Protein AF-X1MYG0-F1 (afdb_monomer_lite)

Secondary structure (DSSP, 8-state):
--HHHHHHHT---GGGHHHHHHHHHHHHHHHHHHHHHHHHHHHHHHHHHHHHHHHHHHHHHH-GGGGT--SS--HHHHHHHHHT-HHHHHHHHHHHHHHHHHHHHHHHHHHHHHHHHHHH--

Foldseek 3Di:
DDVVVVVVLLDDDPVCNVVNVVVLVVVLVVLVVVLVVLVVQLVVLVVVLVVLLVVQLVVCLVPVVVQVHDVHHDPVRSNVSSVPDPSNVVSVVSSVVSVVSSVVSVVVNVSSVVVVVVVVVD

pLDDT: mean 90.95, std 11.92, range [43.34, 98.62]

Sequence (122 aa):
MNIDEEFDIFYVDLNKLEEQIAEHSFLFVQYSKELKKTQRETQQKKADLDLVKAELSLKIIKNPKKYNLQDKPTAPMVSSMVLKRSKYKAALKAYFDAQELTDSFQVYVNAFEHRKRMLEEA

Organism: NCBI:txid412755

Radius of gyration: 22.91 Å; chains: 1; bounding box: 48×26×63 Å

Structure (mmCIF, N/CA/C/O backbone):
data_AF-X1MYG0-F1
#
_entry.id   AF-X1MYG0-F1
#
loop_
_atom_site.group_PDB
_atom_site.id
_atom_site.type_symbol
_atom_site.label_atom_id
_atom_site.label_alt_id
_atom_site.label_comp_id
_atom_site.label_asym_id
_atom_site.label_entity_id
_atom_site.label_seq_id
_atom_site.pdbx_PDB_ins_code
_atom_site.Cartn_x
_atom_site.Cartn_y
_atom_site.Cartn_z
_atom_site.occupancy
_atom_site.B_iso_or_equiv
_atom_site.auth_seq_id
_atom_site.auth_comp_id
_atom_site.auth_asym_id
_atom_site.auth_atom_id
_atom_site.pdbx_PDB_model_num
ATOM 1 N N . MET A 1 1 ? 5.802 -13.197 -11.990 1.00 49.72 1 MET A N 1
ATOM 2 C CA . MET A 1 1 ? 6.999 -12.716 -12.689 1.00 49.72 1 MET A CA 1
ATOM 3 C C . MET A 1 1 ? 8.175 -13.309 -11.943 1.00 49.72 1 MET A C 1
ATOM 5 O O . MET A 1 1 ? 8.237 -13.142 -10.727 1.00 49.72 1 MET A O 1
ATOM 9 N N . ASN A 1 2 ? 8.949 -14.162 -12.605 1.00 43.34 2 ASN A N 1
ATOM 10 C CA . ASN A 1 2 ? 10.108 -14.829 -12.001 1.00 43.34 2 ASN A CA 1
ATOM 11 C C . ASN A 1 2 ? 11.292 -13.849 -11.983 1.00 43.34 2 ASN A C 1
ATOM 13 O O . ASN A 1 2 ? 11.385 -13.009 -12.872 1.00 43.34 2 ASN A O 1
ATOM 17 N N . ILE A 1 3 ? 12.202 -13.967 -11.014 1.00 51.44 3 ILE A N 1
ATOM 18 C CA . ILE A 1 3 ? 13.383 -13.081 -10.884 1.00 51.44 3 ILE A CA 1
ATOM 19 C C . ILE A 1 3 ? 14.236 -13.093 -12.173 1.00 51.44 3 ILE A C 1
ATOM 21 O O . ILE A 1 3 ? 14.806 -12.076 -12.558 1.00 51.44 3 ILE A O 1
ATOM 25 N N . ASP A 1 4 ? 14.245 -14.220 -12.891 1.00 46.31 4 ASP A N 1
ATOM 26 C CA . ASP A 1 4 ? 14.939 -14.370 -14.175 1.00 46.31 4 ASP A CA 1
ATOM 27 C C . ASP A 1 4 ? 14.310 -13.541 -15.318 1.00 46.31 4 ASP A C 1
ATOM 29 O O . ASP A 1 4 ? 15.027 -13.094 -16.206 1.00 46.31 4 ASP A O 1
ATOM 33 N N . GLU A 1 5 ? 12.995 -13.273 -15.288 1.00 52.38 5 GLU A N 1
ATOM 34 C CA . GLU A 1 5 ? 12.322 -12.374 -16.252 1.00 52.38 5 GLU A CA 1
ATOM 35 C C . GLU A 1 5 ? 12.583 -10.893 -15.922 1.00 52.38 5 GLU A C 1
ATOM 37 O O . GLU A 1 5 ? 12.564 -10.027 -16.793 1.00 52.38 5 GLU A O 1
ATOM 42 N N . GLU A 1 6 ? 12.828 -10.589 -14.647 1.00 55.06 6 GLU A N 1
ATOM 43 C CA . GLU A 1 6 ? 13.103 -9.242 -14.136 1.00 55.06 6 GLU A CA 1
ATOM 44 C C . GLU A 1 6 ? 14.484 -8.725 -14.566 1.00 55.06 6 GLU A C 1
ATOM 46 O O . GLU A 1 6 ? 14.662 -7.529 -14.805 1.00 55.06 6 GLU A O 1
ATOM 51 N N . PHE A 1 7 ? 15.456 -9.633 -14.699 1.00 56.50 7 PHE A N 1
ATOM 52 C CA . PHE A 1 7 ? 16.804 -9.319 -15.176 1.00 56.50 7 PHE A CA 1
ATOM 53 C C . PHE A 1 7 ? 16.838 -9.007 -16.681 1.00 56.50 7 PHE A C 1
ATOM 55 O O . PHE A 1 7 ? 17.696 -8.250 -17.135 1.00 56.50 7 PHE A O 1
ATOM 62 N N . ASP A 1 8 ? 15.889 -9.552 -17.443 1.00 67.12 8 ASP A N 1
ATOM 63 C CA . ASP A 1 8 ? 15.830 -9.433 -18.902 1.00 67.12 8 ASP A CA 1
ATOM 64 C C . ASP A 1 8 ? 15.389 -8.027 -19.349 1.00 67.12 8 ASP A C 1
ATOM 66 O O . ASP A 1 8 ? 16.016 -7.399 -20.199 1.00 67.12 8 ASP A O 1
ATOM 70 N N . ILE A 1 9 ? 14.376 -7.444 -18.696 1.00 79.00 9 ILE A N 1
ATOM 71 C CA . ILE A 1 9 ? 13.802 -6.150 -19.123 1.00 79.00 9 ILE A CA 1
ATOM 72 C C . ILE A 1 9 ? 14.758 -4.952 -18.972 1.00 79.00 9 ILE A C 1
ATOM 74 O O . ILE A 1 9 ? 14.598 -3.931 -19.651 1.00 79.00 9 ILE A O 1
ATOM 78 N N . PHE A 1 10 ? 15.747 -5.047 -18.079 1.00 84.06 10 PHE A N 1
ATOM 79 C CA . PHE A 1 10 ? 16.752 -4.001 -17.854 1.00 84.06 10 PHE A CA 1
ATOM 80 C C . PHE A 1 10 ? 18.117 -4.329 -18.462 1.00 84.06 10 PHE A C 1
ATOM 82 O O . PHE A 1 10 ? 19.016 -3.488 -18.407 1.00 84.06 10 PHE A O 1
ATOM 89 N N . TYR A 1 11 ? 18.271 -5.502 -19.076 1.00 86.44 11 TYR A N 1
ATOM 90 C CA . TYR A 1 11 ? 19.472 -5.845 -19.819 1.00 86.44 11 TYR A CA 1
ATOM 91 C C . TYR A 1 11 ? 19.633 -4.933 -21.049 1.00 86.44 11 TYR A C 1
ATOM 93 O O . TYR A 1 11 ? 18.665 -4.578 -21.729 1.00 86.44 11 TYR A O 1
ATOM 101 N N . VAL A 1 12 ? 20.876 -4.534 -21.330 1.00 84.69 12 VAL A N 1
ATOM 102 C CA . VAL A 1 12 ? 21.226 -3.700 -22.485 1.00 84.69 12 VAL A CA 1
ATOM 103 C C . VAL A 1 12 ? 22.138 -4.496 -23.411 1.00 84.69 12 VAL A C 1
ATOM 105 O O . VAL A 1 12 ? 23.265 -4.823 -23.041 1.00 84.69 12 VAL A O 1
ATOM 108 N N . ASP A 1 13 ? 21.652 -4.779 -24.619 1.00 86.88 13 ASP A N 1
ATOM 109 C CA . ASP A 1 13 ? 22.434 -5.384 -25.699 1.00 86.88 13 ASP A CA 1
ATOM 110 C C . ASP A 1 13 ? 22.851 -4.284 -26.675 1.00 86.88 13 ASP A C 1
ATOM 112 O O . ASP A 1 13 ? 22.026 -3.712 -27.391 1.00 86.88 13 ASP A O 1
ATOM 116 N N . LEU A 1 14 ? 24.153 -4.000 -26.722 1.00 85.56 14 LEU A N 1
ATOM 117 C CA . LEU A 1 14 ? 24.710 -2.958 -27.585 1.00 85.56 14 LEU A CA 1
ATOM 118 C C . LEU A 1 14 ? 24.465 -3.228 -29.076 1.00 85.56 14 LEU A C 1
ATOM 120 O O . LEU A 1 14 ? 24.398 -2.282 -29.856 1.00 85.56 14 LEU A O 1
ATOM 124 N N . ASN A 1 15 ? 24.284 -4.489 -29.481 1.00 90.12 15 ASN A N 1
ATOM 125 C CA . ASN A 1 15 ? 24.002 -4.838 -30.876 1.00 90.12 15 ASN A CA 1
ATOM 126 C C . ASN A 1 15 ? 22.526 -4.644 -31.255 1.00 90.12 15 ASN A C 1
ATOM 128 O O . ASN A 1 15 ? 22.185 -4.744 -32.432 1.00 90.12 15 ASN A O 1
ATOM 132 N N . LYS A 1 16 ? 21.651 -4.386 -30.276 1.00 87.81 16 LYS A N 1
ATOM 133 C CA . LYS A 1 16 ? 20.202 -4.200 -30.454 1.00 87.81 16 LYS A CA 1
ATOM 134 C C . LYS A 1 16 ? 19.702 -2.895 -29.839 1.00 87.81 16 LYS A C 1
ATOM 136 O O . LYS A 1 16 ? 18.533 -2.775 -29.478 1.00 87.81 16 LYS A O 1
ATOM 141 N N . LEU A 1 17 ? 20.588 -1.911 -29.700 1.00 87.12 17 LEU A N 1
ATOM 142 C CA . LEU A 1 17 ? 20.299 -0.695 -28.949 1.00 87.12 17 LEU A CA 1
ATOM 143 C C . LEU A 1 17 ? 19.083 0.068 -29.502 1.00 87.12 17 LEU A C 1
ATOM 145 O O . LEU A 1 17 ? 18.241 0.510 -28.729 1.00 87.12 17 LEU A O 1
ATOM 149 N N . GLU A 1 18 ? 18.950 0.173 -30.826 1.00 87.00 18 GLU A N 1
ATOM 150 C CA . GLU A 1 18 ? 17.825 0.863 -31.476 1.00 87.00 18 GLU A CA 1
ATOM 151 C C . GLU A 1 18 ? 16.469 0.205 -31.170 1.00 87.00 18 GLU A C 1
ATOM 153 O O . GLU A 1 18 ? 15.506 0.893 -30.827 1.00 87.00 18 GLU A O 1
ATOM 158 N N . GLU A 1 19 ? 16.406 -1.128 -31.240 1.00 88.56 19 GLU A N 1
ATOM 159 C CA . GLU A 1 19 ? 15.214 -1.915 -30.901 1.00 88.56 19 GLU A CA 1
ATOM 160 C C . GLU A 1 19 ? 14.859 -1.731 -29.422 1.00 88.56 19 GLU A C 1
ATOM 162 O O . GLU A 1 19 ? 13.732 -1.370 -29.083 1.00 88.56 19 GLU A O 1
ATOM 167 N N . GLN A 1 20 ? 15.851 -1.858 -28.541 1.00 86.94 20 GLN A N 1
ATOM 168 C CA . GLN A 1 20 ? 15.660 -1.709 -27.103 1.00 86.94 20 GLN A CA 1
ATOM 169 C C . GLN A 1 20 ? 15.246 -0.286 -26.687 1.00 86.94 20 GLN A C 1
ATOM 171 O O . GLN A 1 20 ? 14.500 -0.123 -25.721 1.00 86.94 20 GLN A O 1
ATOM 176 N N . ILE A 1 21 ? 15.692 0.754 -27.401 1.00 86.94 21 ILE A N 1
ATOM 177 C CA . ILE A 1 21 ? 15.239 2.140 -27.193 1.00 86.94 21 ILE A CA 1
ATOM 178 C C . ILE A 1 21 ? 13.766 2.295 -27.593 1.00 86.94 21 ILE A C 1
ATOM 180 O O . ILE A 1 21 ? 12.992 2.944 -26.877 1.00 86.94 21 ILE A O 1
ATOM 184 N N . ALA A 1 22 ? 13.358 1.691 -28.711 1.00 86.50 22 ALA A N 1
ATOM 185 C CA . ALA A 1 22 ? 11.963 1.705 -29.140 1.00 86.50 22 ALA A CA 1
ATOM 186 C C . ALA A 1 22 ? 11.061 0.969 -28.130 1.00 86.50 22 ALA A C 1
ATOM 188 O O . ALA A 1 22 ? 10.024 1.502 -27.718 1.00 86.50 22 ALA A O 1
ATOM 189 N N . GLU A 1 23 ? 11.486 -0.205 -27.659 1.00 89.81 23 GLU A N 1
ATOM 190 C CA . GLU A 1 23 ? 10.781 -0.984 -26.633 1.00 89.81 23 GLU A CA 1
ATOM 191 C C . GLU A 1 23 ? 10.712 -0.260 -25.285 1.00 89.81 23 GLU A C 1
ATOM 193 O O . GLU A 1 23 ? 9.676 -0.296 -24.614 1.00 89.81 23 GLU A O 1
ATOM 198 N N . HIS A 1 24 ? 11.774 0.452 -24.901 1.00 89.81 24 HIS A N 1
ATOM 199 C CA . HIS A 1 24 ? 11.853 1.179 -23.635 1.00 89.81 24 HIS A CA 1
ATOM 200 C C . HIS A 1 24 ? 10.672 2.134 -23.434 1.00 89.81 24 HIS A C 1
ATOM 202 O O . HIS A 1 24 ? 10.053 2.143 -22.371 1.00 89.81 24 HIS A O 1
ATOM 208 N N . SER A 1 25 ? 10.324 2.913 -24.462 1.00 90.00 25 SER A N 1
ATOM 209 C CA . SER A 1 25 ? 9.207 3.866 -24.394 1.00 90.00 25 SER A CA 1
ATOM 210 C C . SER A 1 25 ? 7.868 3.163 -24.1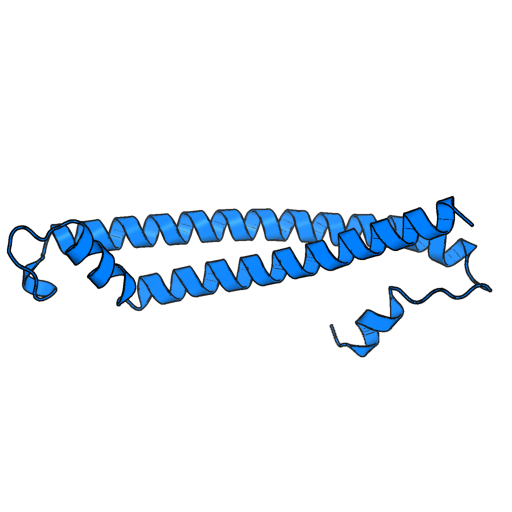68 1.00 90.00 25 SER A C 1
ATOM 212 O O . SER A 1 25 ? 7.021 3.644 -23.412 1.00 90.00 25 SER A 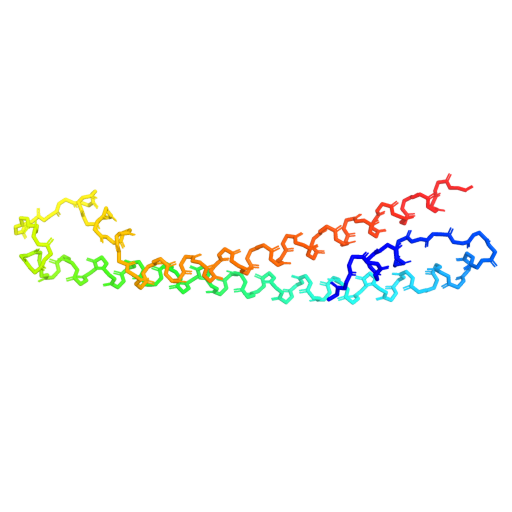O 1
ATOM 214 N N . PHE A 1 26 ? 7.680 2.002 -24.797 1.00 91.69 26 PHE A N 1
ATOM 215 C CA . PHE A 1 26 ? 6.485 1.189 -24.606 1.00 91.69 26 PHE A CA 1
ATOM 216 C C . PHE A 1 26 ? 6.425 0.614 -23.187 1.00 91.69 26 PHE A C 1
ATOM 218 O O . PHE A 1 26 ? 5.418 0.805 -22.500 1.00 91.69 26 PHE A O 1
ATOM 225 N N . LEU A 1 27 ? 7.502 -0.024 -22.721 1.00 92.69 27 LEU A N 1
ATOM 226 C CA . LEU A 1 27 ? 7.587 -0.597 -21.375 1.00 92.69 27 LEU A CA 1
ATOM 227 C C . LEU A 1 27 ? 7.392 0.472 -20.299 1.00 92.69 27 LEU A C 1
ATOM 229 O O . LEU A 1 27 ? 6.588 0.281 -19.387 1.00 92.69 27 LEU A O 1
ATOM 233 N N . PHE A 1 28 ? 8.021 1.638 -20.449 1.00 94.19 28 PHE A N 1
ATOM 234 C CA . PHE A 1 28 ? 7.851 2.754 -19.524 1.00 94.19 28 PHE A CA 1
ATOM 235 C C . PHE A 1 28 ? 6.378 3.151 -19.369 1.00 94.19 28 PHE A C 1
ATOM 237 O O . PHE A 1 28 ? 5.885 3.313 -18.250 1.00 94.19 28 PHE A O 1
ATOM 244 N N . VAL A 1 29 ? 5.642 3.257 -20.482 1.00 95.19 29 VAL A N 1
ATOM 245 C CA . VAL A 1 29 ? 4.208 3.582 -20.462 1.00 95.19 29 VAL A CA 1
ATOM 246 C C . VAL A 1 29 ? 3.390 2.469 -19.809 1.00 95.19 29 VAL A C 1
ATOM 248 O O . VAL A 1 29 ? 2.469 2.774 -19.048 1.00 95.19 29 VAL A O 1
ATOM 251 N N . GLN A 1 30 ? 3.696 1.199 -20.082 1.00 95.44 30 GLN A N 1
ATOM 252 C CA . GLN A 1 30 ? 2.993 0.066 -19.470 1.00 95.44 30 GLN A CA 1
ATOM 253 C C . GLN A 1 30 ? 3.168 0.060 -17.945 1.00 95.44 30 GLN A C 1
ATOM 255 O O . GLN A 1 30 ? 2.176 0.093 -17.215 1.00 95.44 30 GLN A O 1
ATOM 260 N N . TYR A 1 31 ? 4.406 0.126 -17.452 1.00 95.56 31 TYR A N 1
ATOM 261 C CA . TYR A 1 31 ? 4.682 0.129 -16.011 1.00 95.56 31 TYR A CA 1
ATOM 262 C C . TYR A 1 31 ? 4.168 1.399 -15.321 1.00 95.56 31 TYR A C 1
ATOM 264 O O . TYR A 1 31 ? 3.663 1.324 -14.204 1.00 95.56 31 TYR A O 1
ATOM 272 N N . SER A 1 32 ? 4.186 2.553 -15.997 1.00 97.06 32 SER A N 1
ATOM 273 C CA . SER A 1 32 ? 3.577 3.787 -15.476 1.00 97.06 32 SER A CA 1
ATOM 274 C C . SER A 1 32 ? 2.054 3.681 -15.331 1.00 97.06 32 SER A C 1
ATOM 276 O O . SER A 1 32 ? 1.477 4.224 -14.384 1.00 97.06 32 SER A O 1
ATOM 278 N N . LYS A 1 33 ? 1.375 2.981 -16.252 1.00 97.94 33 LYS A N 1
ATOM 279 C CA . LYS A 1 33 ? -0.070 2.718 -16.152 1.00 97.94 33 LYS A CA 1
ATOM 280 C C . LYS A 1 33 ? -0.387 1.786 -14.988 1.00 97.94 33 LYS A C 1
ATOM 282 O O . LYS A 1 33 ? -1.306 2.090 -14.224 1.00 97.94 33 LYS A O 1
ATOM 287 N N . GLU A 1 34 ? 0.372 0.703 -14.831 1.00 97.38 34 GLU A N 1
ATOM 288 C CA . GLU A 1 34 ? 0.202 -0.211 -13.698 1.00 97.38 34 GLU A CA 1
ATOM 289 C C . GLU A 1 34 ? 0.490 0.495 -12.369 1.00 97.38 34 GLU A C 1
ATOM 291 O O . GLU A 1 34 ? -0.354 0.449 -11.478 1.00 97.38 34 GLU A O 1
ATOM 296 N N . LEU A 1 35 ? 1.566 1.285 -12.275 1.00 97.50 35 LEU A N 1
ATOM 297 C CA . LEU A 1 35 ? 1.839 2.134 -11.111 1.00 97.50 35 LEU A CA 1
ATOM 298 C C . LEU A 1 35 ? 0.641 3.028 -10.772 1.00 97.50 35 LEU A C 1
ATOM 300 O O . LEU A 1 35 ? 0.228 3.139 -9.617 1.00 97.50 35 LEU A O 1
ATOM 304 N N . LYS A 1 36 ? 0.042 3.679 -11.776 1.00 98.25 36 LYS A N 1
ATOM 305 C CA . LYS A 1 36 ? -1.096 4.570 -11.531 1.00 98.25 36 LYS A CA 1
ATOM 306 C C . LYS A 1 36 ? -2.326 3.815 -11.030 1.00 98.25 36 LYS A C 1
ATOM 308 O O . LYS A 1 36 ? -3.073 4.332 -10.191 1.00 98.25 36 LYS A O 1
ATOM 313 N N . LYS A 1 37 ? -2.545 2.608 -11.545 1.00 98.06 37 LYS A N 1
ATOM 314 C CA . LYS A 1 37 ? -3.624 1.720 -11.115 1.00 98.06 37 LYS A CA 1
ATOM 315 C C . LYS A 1 37 ? -3.416 1.277 -9.669 1.00 98.06 37 LYS A C 1
ATOM 317 O O . LYS A 1 37 ? -4.330 1.453 -8.863 1.00 98.06 37 LYS A O 1
ATOM 322 N N . THR A 1 38 ? -2.226 0.801 -9.311 1.00 97.81 38 THR A N 1
ATOM 323 C CA . THR A 1 38 ? -1.945 0.348 -7.944 1.00 97.81 38 THR A CA 1
ATOM 324 C C . THR A 1 38 ? -1.991 1.506 -6.950 1.00 97.81 38 THR A C 1
ATOM 326 O O . THR A 1 38 ? -2.598 1.358 -5.897 1.00 97.81 38 THR A O 1
ATOM 329 N N . GLN A 1 39 ? -1.526 2.708 -7.315 1.00 98.44 39 GLN A N 1
ATOM 330 C CA . GLN A 1 39 ? -1.696 3.914 -6.489 1.00 98.44 39 GLN A CA 1
ATOM 331 C C . GLN A 1 39 ? -3.167 4.185 -6.142 1.00 98.44 39 GLN A C 1
ATOM 333 O O . GLN A 1 39 ? -3.490 4.529 -5.001 1.00 98.44 39 GLN A O 1
ATOM 338 N N . ARG A 1 40 ? -4.074 4.038 -7.117 1.00 98.38 40 ARG A N 1
ATOM 339 C CA . ARG A 1 40 ? -5.518 4.192 -6.888 1.00 98.38 40 ARG A CA 1
ATOM 340 C C . ARG A 1 40 ? -6.041 3.111 -5.943 1.00 98.38 40 ARG A C 1
ATOM 342 O O . ARG A 1 40 ? -6.827 3.417 -5.048 1.00 98.38 40 ARG A O 1
ATOM 349 N N . GLU A 1 41 ? -5.612 1.868 -6.129 1.00 98.06 41 GLU A N 1
ATOM 350 C CA . GLU A 1 41 ? -5.996 0.753 -5.262 1.00 98.06 41 GLU A CA 1
ATOM 351 C C . GLU A 1 41 ? -5.497 0.955 -3.825 1.00 98.06 41 GLU A C 1
ATOM 353 O O . GLU A 1 41 ? -6.284 0.817 -2.889 1.00 98.06 41 GLU A O 1
ATOM 358 N N . THR A 1 42 ? -4.251 1.385 -3.624 1.00 98.50 42 THR A N 1
ATOM 359 C CA . THR A 1 42 ? -3.689 1.706 -2.304 1.00 98.50 42 THR A CA 1
ATOM 360 C C . THR A 1 42 ? -4.473 2.814 -1.610 1.00 98.50 42 THR A C 1
ATOM 362 O O . THR A 1 42 ? -4.810 2.681 -0.431 1.00 98.50 42 THR A O 1
ATOM 365 N N . GLN A 1 43 ? -4.836 3.882 -2.331 1.00 98.56 43 GLN A N 1
ATOM 366 C CA . GLN A 1 43 ? -5.682 4.952 -1.788 1.00 98.56 43 GLN A CA 1
ATOM 367 C C . GLN A 1 43 ? -7.063 4.432 -1.374 1.00 98.56 43 GLN A C 1
ATOM 369 O O . GLN A 1 43 ? -7.556 4.780 -0.300 1.00 98.56 43 GLN A O 1
ATOM 374 N N . GLN A 1 44 ? -7.663 3.551 -2.177 1.00 98.50 44 GLN A N 1
ATOM 375 C CA . GLN A 1 44 ? -8.930 2.917 -1.824 1.00 98.50 44 GLN A CA 1
ATOM 376 C C . GLN A 1 44 ? -8.791 2.048 -0.567 1.00 98.50 44 GLN A C 1
ATOM 378 O O . GLN A 1 44 ? -9.576 2.192 0.367 1.00 98.50 44 GLN A O 1
ATOM 383 N N . LYS A 1 45 ? -7.762 1.194 -0.484 1.00 98.38 45 LYS A N 1
ATOM 384 C CA . LYS A 1 45 ? -7.521 0.354 0.704 1.00 98.38 45 LYS A CA 1
ATOM 385 C C . LYS A 1 45 ? -7.229 1.178 1.951 1.00 98.38 45 LYS A C 1
ATOM 387 O O . LYS A 1 45 ? -7.616 0.777 3.050 1.00 98.38 45 LYS A O 1
ATOM 392 N N . LYS A 1 46 ? -6.600 2.343 1.794 1.00 98.50 46 LYS A N 1
ATOM 393 C CA . LYS A 1 46 ? -6.399 3.289 2.890 1.00 98.50 46 LYS A CA 1
ATOM 394 C C . LYS A 1 46 ? -7.729 3.835 3.409 1.00 98.50 46 LYS A C 1
ATOM 396 O O . LYS A 1 46 ? -7.961 3.809 4.618 1.00 98.50 46 LYS A O 1
ATOM 401 N N . ALA A 1 47 ? -8.611 4.263 2.506 1.00 98.56 47 ALA A N 1
ATOM 402 C CA . ALA A 1 47 ? -9.949 4.726 2.864 1.00 98.56 47 ALA A CA 1
ATOM 403 C C . ALA A 1 47 ? -10.769 3.618 3.553 1.00 98.56 47 ALA A C 1
ATOM 405 O O . ALA A 1 47 ? -11.393 3.865 4.588 1.00 98.56 47 ALA A O 1
ATOM 406 N N . ASP A 1 48 ? -10.702 2.385 3.043 1.00 98.31 48 ASP A N 1
ATOM 407 C CA . ASP A 1 48 ? -11.378 1.223 3.632 1.00 98.31 48 ASP A CA 1
ATOM 408 C C . ASP A 1 48 ? -10.873 0.935 5.060 1.00 98.31 48 ASP A C 1
ATOM 410 O O . ASP A 1 48 ? -11.664 0.695 5.977 1.00 98.31 48 ASP A O 1
ATOM 414 N N . LEU A 1 49 ? -9.554 0.987 5.280 1.00 98.38 49 LEU A N 1
ATOM 415 C CA . LEU A 1 49 ? -8.939 0.832 6.602 1.00 98.38 49 LEU A CA 1
ATOM 416 C C . LEU A 1 49 ? -9.431 1.900 7.588 1.00 98.38 49 LEU A C 1
ATOM 418 O O . LEU A 1 49 ? -9.780 1.576 8.730 1.00 98.38 49 LEU A O 1
ATOM 422 N N . ASP A 1 50 ? -9.468 3.159 7.158 1.00 98.31 50 ASP A N 1
ATOM 423 C CA . ASP A 1 50 ? -9.896 4.278 7.998 1.00 98.31 50 ASP A CA 1
ATOM 424 C C . ASP A 1 50 ? -11.393 4.173 8.345 1.00 98.31 50 ASP A C 1
ATOM 426 O O . ASP A 1 50 ? -11.772 4.374 9.506 1.00 98.31 50 ASP A O 1
ATOM 430 N N . LEU A 1 51 ? -12.229 3.733 7.397 1.00 98.44 51 LEU A N 1
ATOM 431 C CA . LEU A 1 51 ? -13.640 3.422 7.638 1.00 98.44 51 LEU A CA 1
ATOM 432 C C . LEU A 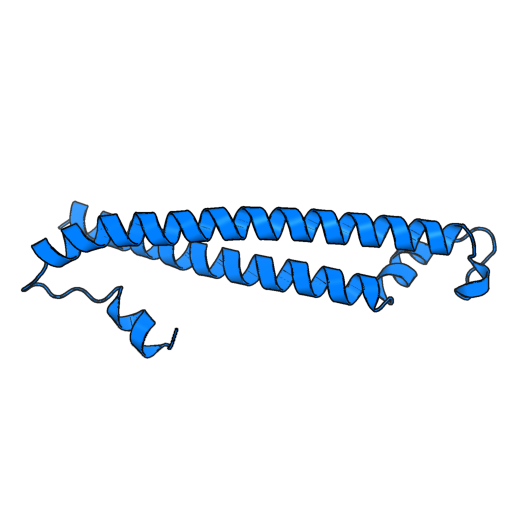1 51 ? -13.799 2.300 8.674 1.00 98.44 51 LEU A C 1
ATOM 434 O O . LEU A 1 51 ? -14.511 2.464 9.667 1.00 98.44 51 LEU A O 1
ATOM 438 N N . VAL A 1 52 ? -13.091 1.179 8.506 1.00 98.31 52 VAL A N 1
ATOM 439 C CA . VAL A 1 52 ? -13.132 0.053 9.456 1.00 98.31 52 VAL A CA 1
ATOM 440 C C . VAL A 1 52 ? -12.693 0.489 10.853 1.00 98.31 52 VAL A C 1
ATOM 442 O O . VAL A 1 52 ? -13.295 0.080 11.853 1.00 98.31 52 VAL A O 1
ATOM 445 N N . LYS A 1 53 ? -11.660 1.330 10.949 1.00 98.06 53 LYS A N 1
ATOM 446 C CA . LYS A 1 53 ? -11.200 1.898 12.220 1.00 98.06 53 LYS A CA 1
ATOM 447 C C . LYS A 1 53 ? -12.303 2.734 12.876 1.00 98.06 53 LYS A C 1
ATOM 449 O O . LYS A 1 53 ? -12.556 2.556 14.073 1.00 98.06 53 LYS A O 1
ATOM 454 N N . ALA A 1 54 ? -12.975 3.600 12.120 1.00 98.00 54 ALA A N 1
ATOM 455 C CA . ALA A 1 54 ? -14.070 4.433 12.616 1.00 98.00 54 ALA A CA 1
ATOM 456 C C . ALA A 1 54 ? -15.268 3.592 13.095 1.00 98.00 54 ALA A C 1
ATOM 458 O O . ALA A 1 54 ? -15.747 3.778 14.217 1.00 98.00 54 ALA A O 1
ATOM 459 N N . GLU A 1 55 ? -15.693 2.603 12.305 1.00 98.00 55 GLU A N 1
ATOM 460 C CA . GLU A 1 55 ? -16.778 1.680 12.658 1.00 98.00 55 GLU A CA 1
ATOM 461 C C . GLU A 1 55 ? -16.488 0.911 13.951 1.00 98.00 55 GLU A C 1
ATOM 463 O O . GLU A 1 55 ? -17.342 0.814 14.838 1.00 98.00 55 GLU A O 1
ATOM 468 N N . LEU A 1 56 ? -15.278 0.356 14.078 1.00 97.56 56 LEU A N 1
ATOM 469 C CA . LEU A 1 56 ? -14.874 -0.386 15.271 1.00 97.56 56 LEU A CA 1
ATOM 470 C C . LEU A 1 56 ? -14.816 0.523 16.496 1.00 97.56 56 LEU A C 1
ATOM 472 O O . LEU A 1 56 ? -15.271 0.117 17.566 1.00 97.56 56 LEU A O 1
ATOM 476 N N . SER A 1 57 ? -14.311 1.745 16.335 1.00 97.12 57 SER A N 1
ATOM 477 C CA . SER A 1 57 ? -14.248 2.734 17.413 1.00 97.12 57 SER A CA 1
ATOM 478 C C . SER A 1 57 ? -15.651 3.060 17.923 1.00 97.12 57 SER A C 1
ATOM 480 O O . SER A 1 57 ? -15.919 2.941 19.118 1.00 97.12 57 SER A O 1
ATOM 482 N N . LEU A 1 58 ? -16.580 3.362 17.013 1.00 97.00 58 LEU A N 1
ATOM 483 C CA . LEU A 1 58 ? -17.976 3.647 17.342 1.00 97.00 58 LEU A CA 1
ATOM 484 C C . LEU A 1 58 ? -18.666 2.445 18.000 1.00 97.00 58 LEU A C 1
ATOM 486 O O . LEU A 1 58 ? -19.394 2.602 18.980 1.00 97.00 58 LEU A O 1
ATOM 490 N N . LYS A 1 59 ? -18.409 1.228 17.511 1.00 96.12 59 LYS A N 1
ATOM 491 C CA . LYS A 1 59 ? -18.956 -0.002 18.098 1.00 96.12 59 LYS A CA 1
ATOM 492 C C . LYS A 1 59 ? -18.469 -0.227 19.532 1.00 96.12 59 LYS A C 1
ATOM 494 O O . LYS A 1 59 ? -19.263 -0.652 20.373 1.00 96.12 59 LYS A O 1
ATOM 499 N N . ILE A 1 60 ? -17.195 0.064 19.804 1.00 96.12 60 ILE A N 1
ATOM 500 C CA . ILE A 1 60 ? -16.592 -0.040 21.139 1.00 96.12 60 ILE A CA 1
ATOM 501 C C . ILE A 1 60 ? -17.167 1.018 22.078 1.00 96.12 60 ILE A C 1
ATOM 503 O O . ILE A 1 60 ? -17.582 0.671 23.180 1.00 96.12 60 ILE A O 1
ATOM 507 N N . ILE A 1 61 ? -17.264 2.270 21.628 1.00 95.75 61 ILE A N 1
ATOM 508 C CA . ILE A 1 61 ? -17.829 3.380 22.412 1.00 95.75 61 ILE A CA 1
ATOM 509 C C . ILE A 1 61 ? -19.294 3.118 22.772 1.00 95.75 61 ILE A C 1
ATOM 511 O O . ILE A 1 61 ? -19.703 3.388 23.895 1.00 95.75 61 ILE A O 1
ATOM 515 N N . LYS A 1 62 ? -20.086 2.557 21.849 1.00 96.38 62 LYS A N 1
ATOM 516 C CA . LYS A 1 62 ? -21.496 2.227 22.106 1.00 96.38 62 LYS A CA 1
ATOM 517 C C . LYS A 1 62 ? -21.684 1.078 23.099 1.00 96.38 62 LYS A C 1
ATOM 519 O O . LYS A 1 62 ? -22.747 0.982 23.695 1.00 96.38 62 LYS A O 1
ATOM 524 N N . ASN A 1 63 ? -20.705 0.181 23.241 1.00 95.19 63 ASN A N 1
ATOM 525 C CA . ASN A 1 63 ? -20.836 -1.027 24.064 1.00 95.19 63 ASN A CA 1
ATOM 526 C C . ASN A 1 63 ? -19.534 -1.372 24.812 1.00 95.19 63 ASN A C 1
ATOM 528 O O . ASN A 1 63 ? -19.000 -2.469 24.626 1.00 95.19 63 ASN A O 1
ATOM 532 N N . PRO A 1 64 ? -19.005 -0.483 25.668 1.00 93.94 64 PRO A N 1
ATOM 533 C CA . PRO A 1 64 ? -17.674 -0.644 26.252 1.00 93.94 64 PRO A CA 1
ATOM 534 C C . PRO A 1 64 ? -17.548 -1.901 27.119 1.00 93.94 64 PRO A C 1
ATOM 536 O O . PRO A 1 64 ? -16.540 -2.605 27.032 1.00 93.94 64 PRO A O 1
ATOM 539 N N . LYS A 1 65 ? -18.605 -2.261 27.862 1.00 94.44 65 LYS A N 1
ATOM 540 C CA . LYS A 1 65 ? -18.633 -3.472 28.700 1.00 94.44 65 LYS A CA 1
ATOM 541 C C . LYS A 1 65 ? -18.393 -4.757 27.902 1.00 94.44 65 LYS A C 1
ATOM 543 O O . LYS A 1 65 ? -17.666 -5.628 28.363 1.00 94.44 65 LYS A O 1
ATOM 548 N N . LYS A 1 66 ? -18.907 -4.852 26.665 1.00 93.75 66 LYS A N 1
ATOM 549 C CA . LYS A 1 66 ? -18.677 -6.006 25.764 1.00 93.75 66 LYS A CA 1
ATOM 550 C C . LYS A 1 66 ? -17.198 -6.187 25.406 1.00 93.75 66 LYS A C 1
ATOM 552 O O . LYS A 1 66 ? -16.774 -7.253 24.964 1.00 93.75 66 LYS A O 1
ATOM 557 N N . TYR A 1 67 ? -16.422 -5.124 25.559 1.00 92.75 67 TYR A N 1
ATOM 558 C CA . TYR A 1 67 ? -15.007 -5.072 25.243 1.00 92.75 67 TYR A CA 1
ATOM 559 C C . TYR A 1 67 ? -14.124 -4.991 26.491 1.00 92.75 67 TYR A C 1
ATOM 561 O O . TYR A 1 67 ? -12.937 -4.705 26.348 1.00 92.75 67 TYR A O 1
ATOM 569 N N . ASN A 1 68 ? -14.678 -5.281 27.676 1.00 92.81 68 ASN A N 1
ATOM 570 C CA . ASN A 1 68 ? -14.006 -5.198 28.976 1.00 92.81 68 ASN A CA 1
ATOM 571 C C . ASN A 1 68 ? -13.433 -3.801 29.266 1.00 92.81 68 ASN A C 1
ATOM 573 O O . ASN A 1 68 ? -12.349 -3.665 29.829 1.00 92.81 68 ASN A O 1
ATOM 577 N N . LEU A 1 69 ? -14.153 -2.760 28.846 1.00 93.25 69 LEU A N 1
ATOM 578 C CA . LEU A 1 69 ? -13.810 -1.369 29.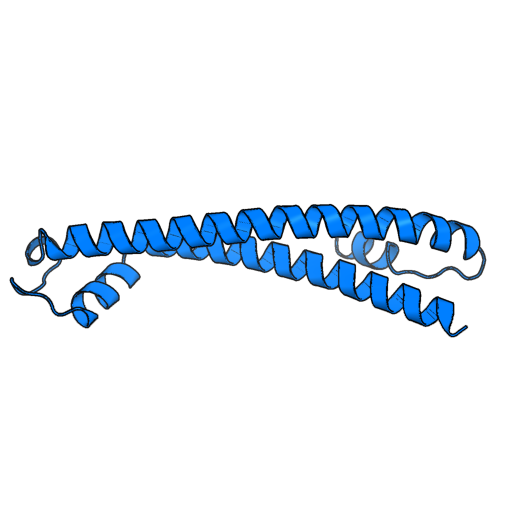120 1.00 93.25 69 LEU A CA 1
ATOM 579 C C . LEU A 1 69 ? -14.795 -0.751 30.116 1.00 93.25 69 LEU A C 1
ATOM 581 O O . LEU A 1 69 ? -15.939 -1.192 30.238 1.00 93.25 69 LEU A O 1
ATOM 585 N N . GLN A 1 70 ? -14.343 0.305 30.794 1.00 92.00 70 GLN A N 1
ATOM 586 C CA . GLN A 1 70 ? -15.185 1.147 31.646 1.00 92.00 70 GLN A CA 1
ATOM 587 C C . GLN A 1 70 ? -16.276 1.852 30.823 1.00 92.00 70 GLN A C 1
ATOM 589 O O . GLN A 1 70 ? -16.093 2.071 29.628 1.00 92.00 70 GLN A O 1
ATOM 594 N N . ASP A 1 71 ? -17.374 2.264 31.467 1.00 85.94 71 ASP A N 1
ATOM 595 C CA . ASP A 1 71 ? -18.556 2.853 30.806 1.00 85.94 71 ASP A CA 1
ATOM 596 C C . ASP A 1 71 ? -18.269 4.110 29.972 1.00 85.94 71 ASP A C 1
ATOM 598 O O . ASP A 1 71 ? -19.002 4.418 29.035 1.00 85.94 71 ASP A O 1
ATOM 602 N N . LYS A 1 72 ? -17.174 4.811 30.271 1.00 91.69 72 LYS A N 1
ATOM 603 C CA . LYS A 1 72 ? -16.663 5.935 29.483 1.00 91.69 72 LYS A CA 1
ATOM 604 C C . LYS A 1 72 ? -15.199 5.668 29.129 1.00 91.69 72 LYS A C 1
ATOM 606 O O . LYS A 1 72 ? -14.309 6.180 29.808 1.00 91.69 72 LYS A O 1
ATOM 611 N N . PRO A 1 73 ? -14.923 4.826 28.118 1.00 94.56 73 PRO A N 1
ATOM 612 C CA . PRO A 1 73 ? -13.551 4.510 27.754 1.00 94.56 73 PRO A CA 1
ATOM 613 C C . PRO A 1 73 ? -12.864 5.752 27.184 1.00 94.56 73 PRO A C 1
ATOM 615 O O . PRO A 1 73 ? -13.453 6.505 26.409 1.00 94.56 73 PRO A O 1
ATOM 618 N N . THR A 1 74 ? -11.596 5.953 27.528 1.00 95.94 74 THR A N 1
ATOM 619 C CA . THR A 1 74 ? -10.799 7.039 26.947 1.00 95.94 74 THR A CA 1
ATOM 620 C C . TH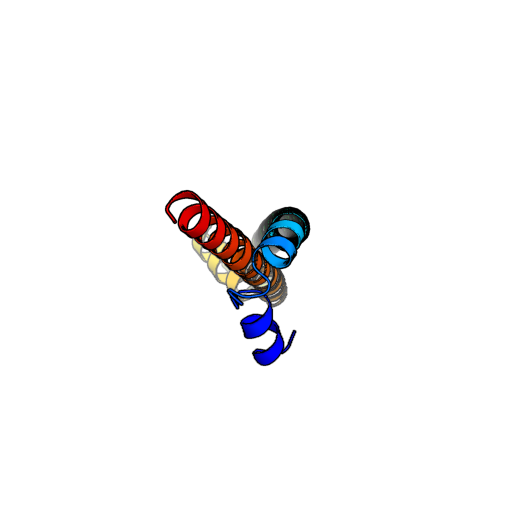R A 1 74 ? -10.450 6.735 25.484 1.00 95.94 74 THR A C 1
ATOM 622 O O . THR A 1 74 ? -10.406 5.573 25.066 1.00 95.94 74 THR A O 1
ATOM 625 N N . ALA A 1 75 ? -10.155 7.764 24.683 1.00 93.56 75 ALA A N 1
ATOM 626 C CA . ALA A 1 75 ? -9.761 7.577 23.281 1.00 93.56 75 ALA A CA 1
ATOM 627 C C . ALA A 1 75 ? -8.545 6.631 23.094 1.00 93.56 75 ALA A C 1
ATOM 629 O O . ALA A 1 75 ? -8.583 5.796 22.179 1.00 93.56 75 ALA A O 1
ATOM 630 N N . PRO A 1 76 ? -7.509 6.653 23.963 1.00 96.06 76 PRO A N 1
ATOM 631 C CA . PRO A 1 76 ? -6.435 5.657 23.926 1.00 96.06 76 PRO A CA 1
ATOM 632 C C . PRO A 1 76 ? -6.909 4.221 24.201 1.00 96.06 76 PRO A C 1
ATOM 634 O O . PRO A 1 76 ? -6.490 3.291 23.506 1.00 96.06 76 PRO A O 1
ATOM 637 N N . MET A 1 77 ? -7.824 4.019 25.161 1.00 95.56 77 MET A N 1
ATOM 638 C CA . MET A 1 77 ? -8.393 2.694 25.447 1.00 95.56 77 MET A CA 1
ATOM 639 C C . MET A 1 77 ? -9.149 2.148 24.233 1.00 95.56 77 MET A C 1
ATOM 641 O O . MET A 1 77 ? -8.920 1.009 23.831 1.00 95.56 77 MET A O 1
ATOM 645 N N . VAL A 1 78 ? -9.989 2.967 23.595 1.00 96.50 78 VAL A N 1
ATOM 646 C CA . VAL A 1 78 ? -10.704 2.571 22.370 1.00 96.50 78 VAL A CA 1
ATOM 647 C C . VAL A 1 78 ? -9.716 2.224 21.257 1.00 96.50 78 VAL A C 1
ATOM 649 O O . VAL A 1 78 ? -9.815 1.147 20.671 1.00 96.50 78 VAL A O 1
ATOM 652 N N . SER A 1 79 ? -8.722 3.081 21.014 1.00 95.88 79 SER A N 1
ATOM 653 C CA . SER A 1 79 ? -7.720 2.879 19.959 1.00 95.88 79 SER A CA 1
ATOM 654 C C . SER A 1 79 ? -6.957 1.567 20.139 1.00 95.88 79 SER A C 1
ATOM 656 O O . SER A 1 79 ? -6.894 0.759 19.213 1.00 95.88 79 SER A O 1
ATOM 658 N N . SER A 1 80 ? -6.453 1.297 21.346 1.00 96.06 80 SER A N 1
ATOM 659 C CA . SER A 1 80 ? -5.761 0.036 21.647 1.00 96.06 80 SER A CA 1
ATOM 660 C C . SER A 1 80 ? -6.655 -1.190 21.426 1.00 96.06 80 SER A C 1
ATOM 662 O O . SER A 1 80 ? -6.195 -2.222 20.931 1.00 96.06 80 SER A O 1
ATOM 664 N N . MET A 1 81 ? -7.952 -1.074 21.722 1.00 96.50 81 MET A N 1
ATOM 665 C CA . MET A 1 81 ? -8.907 -2.153 21.497 1.00 96.50 81 MET A CA 1
ATOM 666 C C . MET A 1 81 ? -9.252 -2.359 20.026 1.00 96.50 81 MET A C 1
ATOM 668 O O . MET A 1 81 ? -9.494 -3.506 19.651 1.00 96.50 81 MET A O 1
ATOM 672 N N . VAL A 1 82 ? -9.250 -1.311 19.197 1.00 97.06 82 VAL A N 1
ATOM 673 C CA . VAL A 1 82 ? -9.411 -1.421 17.736 1.00 97.06 82 VAL A CA 1
ATOM 674 C C . VAL A 1 82 ? -8.240 -2.187 17.121 1.00 97.06 82 VAL A C 1
ATOM 676 O O . VAL A 1 82 ? -8.475 -3.131 16.368 1.00 97.06 82 VAL A O 1
ATOM 679 N N . LEU A 1 83 ? -6.999 -1.862 17.507 1.00 95.62 83 LEU A N 1
ATOM 680 C CA . LEU A 1 83 ? -5.784 -2.510 16.983 1.00 95.62 83 LEU A CA 1
ATOM 681 C C . LEU A 1 83 ? -5.769 -4.033 17.200 1.00 95.62 83 LEU A C 1
ATOM 683 O O . LEU A 1 83 ? -5.223 -4.790 16.396 1.00 95.62 83 LEU A O 1
ATOM 687 N N . LYS A 1 84 ? -6.401 -4.511 18.277 1.00 94.81 84 LYS A N 1
ATOM 688 C CA . LYS A 1 84 ? -6.491 -5.944 18.593 1.00 94.81 84 LYS A CA 1
ATOM 689 C C . LYS A 1 84 ? -7.506 -6.698 17.725 1.00 94.81 84 LYS A C 1
ATOM 691 O O . LYS A 1 84 ? -7.515 -7.927 17.752 1.00 94.81 84 LYS A O 1
ATOM 696 N N . ARG A 1 85 ? -8.375 -6.014 16.972 1.00 95.56 85 ARG A N 1
ATOM 697 C CA . ARG A 1 85 ? -9.460 -6.660 16.216 1.00 95.56 85 ARG A CA 1
ATOM 698 C C . ARG A 1 85 ? -8.972 -7.222 14.892 1.00 95.56 85 ARG A C 1
ATOM 700 O O . ARG A 1 85 ? -8.331 -6.529 14.110 1.00 95.56 85 ARG A O 1
ATOM 707 N N . SER A 1 86 ? -9.377 -8.458 14.610 1.00 96.62 86 SER A N 1
ATOM 708 C CA . SER A 1 86 ? -9.089 -9.144 13.347 1.00 96.62 86 SER A CA 1
ATOM 709 C C . SER A 1 86 ? -9.548 -8.340 12.130 1.00 96.62 86 SER A C 1
ATOM 711 O O . SER A 1 86 ? -8.786 -8.225 11.182 1.00 96.62 86 SER A O 1
ATOM 713 N N . LYS A 1 87 ? -10.732 -7.706 12.182 1.00 96.50 87 LYS A N 1
ATOM 714 C CA . LYS A 1 87 ? -11.238 -6.856 11.086 1.00 96.50 87 LYS A CA 1
ATOM 715 C C . LYS A 1 87 ? -10.284 -5.696 10.764 1.00 96.50 87 LYS A C 1
ATOM 717 O O . LYS A 1 87 ? -10.006 -5.451 9.598 1.00 96.50 87 LYS A O 1
ATOM 722 N N . TYR A 1 88 ? -9.749 -5.022 11.788 1.00 98.06 88 TYR A N 1
ATOM 723 C CA . TYR A 1 88 ? -8.759 -3.959 11.595 1.00 98.06 88 TYR A CA 1
ATOM 724 C C . TYR A 1 88 ? -7.451 -4.517 11.029 1.00 98.06 88 TYR A C 1
ATOM 726 O O . TYR A 1 88 ? -6.939 -3.991 10.050 1.00 98.06 88 TYR A O 1
ATOM 734 N N . LYS A 1 89 ? -6.938 -5.614 11.602 1.00 97.88 89 LYS A N 1
ATOM 735 C CA . LYS A 1 89 ? -5.703 -6.258 11.127 1.00 97.88 89 LYS A CA 1
ATOM 736 C C . LYS A 1 89 ? -5.803 -6.714 9.668 1.00 97.88 89 LYS A C 1
ATOM 738 O O . LYS A 1 89 ? -4.849 -6.542 8.924 1.00 97.88 89 LYS A O 1
ATOM 743 N N . ALA A 1 90 ? -6.950 -7.253 9.259 1.00 98.25 90 ALA A N 1
ATOM 744 C CA . ALA A 1 90 ? -7.196 -7.673 7.883 1.00 98.25 90 ALA A CA 1
ATOM 745 C C . ALA A 1 90 ? -7.218 -6.479 6.916 1.00 98.25 90 ALA A C 1
ATOM 747 O O . ALA A 1 90 ? -6.561 -6.526 5.881 1.00 98.25 90 ALA A O 1
ATOM 748 N N . ALA A 1 91 ? -7.911 -5.392 7.275 1.00 98.19 91 ALA A N 1
ATOM 749 C CA . ALA A 1 91 ? -7.918 -4.170 6.472 1.00 98.19 91 ALA A CA 1
ATOM 750 C C . ALA A 1 91 ? -6.521 -3.528 6.391 1.00 98.19 91 ALA A C 1
ATOM 752 O O . ALA A 1 91 ? -6.114 -3.065 5.331 1.00 98.19 91 ALA A O 1
ATOM 753 N N . LEU A 1 92 ? -5.766 -3.555 7.494 1.00 98.31 92 LEU A N 1
ATOM 754 C CA . LEU A 1 92 ? -4.400 -3.042 7.545 1.00 98.31 92 LEU A CA 1
ATOM 755 C C . LEU A 1 92 ? -3.468 -3.857 6.648 1.00 98.31 92 LEU A C 1
ATOM 757 O O . LEU A 1 92 ? -2.694 -3.273 5.900 1.00 98.31 92 LEU A O 1
ATOM 761 N N . LYS A 1 93 ? -3.577 -5.191 6.689 1.00 98.38 93 LYS A N 1
ATOM 762 C CA . LYS A 1 93 ? -2.814 -6.068 5.800 1.00 98.38 93 LYS A CA 1
ATOM 763 C C . LYS A 1 93 ? -3.135 -5.767 4.336 1.00 98.38 93 LYS A C 1
ATOM 765 O O . LYS A 1 93 ? -2.220 -5.554 3.564 1.00 98.38 93 LYS A O 1
ATOM 770 N N . ALA A 1 94 ? -4.415 -5.667 3.974 1.00 98.44 94 ALA A N 1
ATOM 771 C CA . ALA A 1 94 ? -4.811 -5.365 2.598 1.00 98.44 94 ALA A CA 1
ATOM 772 C C . ALA A 1 94 ? -4.290 -4.001 2.107 1.00 98.44 94 ALA A C 1
ATOM 774 O O . ALA A 1 94 ? -3.947 -3.862 0.937 1.00 98.44 94 ALA A O 1
ATOM 775 N N . TYR A 1 95 ? -4.230 -2.999 2.990 1.00 98.62 95 TYR A N 1
ATOM 776 C CA . TYR A 1 95 ? -3.600 -1.716 2.682 1.00 98.62 95 TYR A CA 1
ATOM 777 C C . TYR A 1 95 ? -2.089 -1.856 2.460 1.00 98.62 95 TYR A C 1
ATOM 779 O O . TYR A 1 95 ? -1.583 -1.331 1.472 1.00 98.62 95 TYR A O 1
ATOM 787 N N . PHE A 1 96 ? -1.384 -2.581 3.331 1.00 98.50 96 PHE A N 1
ATOM 788 C CA . PHE A 1 96 ? 0.055 -2.790 3.177 1.00 98.50 96 PHE A CA 1
ATOM 789 C C . PHE A 1 96 ? 0.410 -3.624 1.949 1.00 98.50 96 PHE A C 1
ATOM 791 O O . PHE A 1 96 ? 1.314 -3.229 1.227 1.00 98.50 96 PHE A O 1
ATOM 798 N N . ASP A 1 97 ? -0.335 -4.688 1.654 1.00 98.19 97 ASP A N 1
ATOM 799 C CA . ASP A 1 97 ? -0.125 -5.497 0.448 1.00 98.19 97 ASP A CA 1
ATOM 800 C C . ASP A 1 97 ? -0.269 -4.629 -0.825 1.00 98.19 97 ASP A C 1
ATOM 802 O O . ASP A 1 97 ? 0.516 -4.735 -1.763 1.00 98.19 97 ASP A O 1
ATOM 806 N N . ALA A 1 98 ? -1.255 -3.719 -0.856 1.00 98.00 98 ALA A N 1
ATOM 807 C CA . ALA A 1 98 ? -1.434 -2.790 -1.976 1.00 98.00 98 ALA A CA 1
ATOM 808 C C . ALA A 1 98 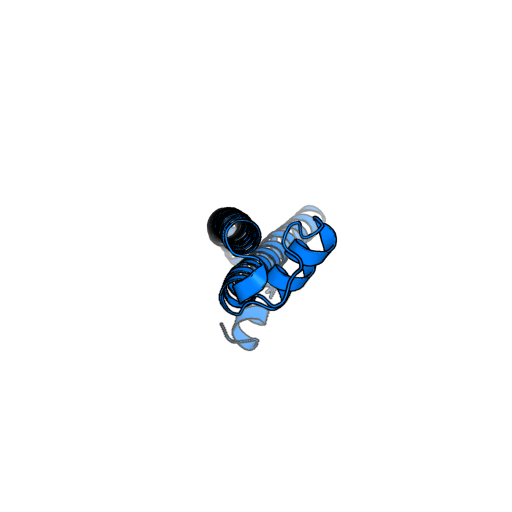? -0.321 -1.729 -2.049 1.00 98.00 98 ALA A C 1
ATOM 810 O O . ALA A 1 98 ? 0.073 -1.300 -3.135 1.00 98.00 98 ALA A O 1
ATOM 811 N N . GLN A 1 99 ? 0.170 -1.272 -0.895 1.00 98.25 99 GLN A N 1
ATOM 812 C CA . GLN A 1 99 ? 1.288 -0.337 -0.825 1.00 98.25 99 GLN A CA 1
ATOM 813 C C . GLN A 1 99 ? 2.579 -0.981 -1.342 1.00 98.25 99 GLN A C 1
ATOM 815 O O . GLN A 1 99 ? 3.225 -0.390 -2.197 1.00 98.25 99 GLN A O 1
ATOM 820 N N . GLU A 1 100 ? 2.889 -2.203 -0.907 1.00 98.06 100 GLU A N 1
ATOM 821 C CA . GLU A 1 100 ? 4.057 -2.962 -1.362 1.00 98.06 100 GLU A CA 1
ATOM 822 C C . GLU A 1 100 ? 4.062 -3.112 -2.886 1.00 98.06 100 GLU A C 1
ATOM 824 O O . GLU A 1 100 ? 5.052 -2.788 -3.534 1.00 98.06 100 GLU A O 1
ATOM 829 N N . LEU A 1 101 ? 2.924 -3.488 -3.476 1.00 96.56 101 LEU A N 1
ATOM 830 C CA . LEU A 1 101 ? 2.803 -3.603 -4.928 1.00 96.56 101 LEU A CA 1
ATOM 831 C C . LEU A 1 101 ? 3.032 -2.262 -5.649 1.00 96.56 101 LEU A C 1
ATOM 833 O O . LEU A 1 101 ? 3.682 -2.215 -6.693 1.00 96.56 101 LEU A O 1
ATOM 837 N N . THR A 1 102 ? 2.507 -1.164 -5.100 1.00 97.94 102 THR A N 1
ATOM 838 C CA . THR A 1 102 ? 2.741 0.182 -5.646 1.00 97.94 102 THR A CA 1
ATOM 839 C C . THR A 1 102 ? 4.213 0.565 -5.581 1.00 97.94 102 THR A C 1
ATOM 841 O O . THR A 1 102 ? 4.746 1.092 -6.559 1.00 97.94 102 THR A O 1
ATOM 844 N N . ASP A 1 103 ? 4.870 0.270 -4.464 1.00 96.69 103 ASP A N 1
ATOM 845 C CA . ASP A 1 103 ? 6.290 0.543 -4.278 1.00 96.69 103 ASP A CA 1
ATOM 846 C C . ASP A 1 103 ? 7.127 -0.283 -5.271 1.00 96.69 103 ASP A C 1
ATOM 848 O O . ASP A 1 103 ? 8.043 0.262 -5.889 1.00 96.69 103 ASP A O 1
ATOM 852 N N . SER A 1 104 ? 6.759 -1.544 -5.537 1.00 95.81 104 SER A N 1
ATOM 853 C CA . SER A 1 104 ? 7.390 -2.356 -6.589 1.00 95.81 104 SER A CA 1
ATOM 854 C C . SER A 1 104 ? 7.274 -1.701 -7.968 1.00 95.81 104 SER A C 1
ATOM 856 O O . SER A 1 104 ? 8.285 -1.519 -8.643 1.00 95.81 104 SER A O 1
ATOM 858 N N . PHE A 1 105 ? 6.077 -1.270 -8.386 1.00 96.25 105 PHE A N 1
ATOM 859 C CA . PHE A 1 105 ? 5.902 -0.578 -9.673 1.00 96.25 105 PHE A CA 1
ATOM 860 C C . PHE A 1 105 ? 6.686 0.736 -9.764 1.00 96.25 105 PHE A C 1
ATOM 862 O O . PHE A 1 105 ? 7.204 1.072 -10.832 1.00 96.25 105 PHE A O 1
ATOM 869 N N . GLN A 1 106 ? 6.827 1.454 -8.650 1.00 97.25 106 GLN A N 1
ATOM 870 C CA . GLN A 1 106 ? 7.630 2.672 -8.597 1.00 97.25 106 GLN A CA 1
ATOM 871 C C . GLN A 1 106 ? 9.117 2.380 -8.837 1.00 97.25 106 GLN A C 1
ATOM 873 O O . GLN A 1 106 ? 9.778 3.160 -9.525 1.00 97.25 106 GLN A O 1
ATOM 878 N N . VAL A 1 107 ? 9.639 1.257 -8.329 1.00 95.69 107 VAL A N 1
ATOM 879 C CA . VAL A 1 107 ? 11.024 0.827 -8.588 1.00 95.69 107 VAL A CA 1
ATOM 880 C C . VAL A 1 107 ? 11.261 0.623 -10.083 1.00 95.69 107 VAL A C 1
ATOM 882 O O . VAL A 1 107 ? 12.242 1.152 -10.602 1.00 95.69 107 VAL A O 1
ATOM 885 N N . TYR A 1 108 ? 10.355 -0.054 -10.799 1.00 94.44 108 TYR A N 1
ATOM 886 C CA . TYR A 1 108 ? 10.503 -0.245 -12.248 1.00 94.44 108 TYR A CA 1
ATOM 887 C C . TYR A 1 108 ? 10.496 1.078 -13.015 1.00 94.44 108 TYR A C 1
ATOM 889 O O . TYR A 1 108 ? 11.361 1.300 -13.859 1.00 94.44 108 TYR A O 1
ATOM 897 N N . VAL A 1 109 ? 9.552 1.978 -12.714 1.00 95.69 109 VAL A N 1
ATOM 898 C CA . VAL A 1 109 ? 9.482 3.301 -13.361 1.00 95.69 109 VAL A CA 1
ATOM 899 C C . VAL A 1 109 ? 10.775 4.085 -13.129 1.00 95.69 109 VAL A C 1
ATOM 901 O O . VAL A 1 109 ? 11.344 4.614 -14.082 1.00 95.69 109 VAL A O 1
ATOM 904 N N . ASN A 1 110 ? 11.296 4.087 -11.899 1.00 95.19 110 ASN A N 1
ATOM 905 C CA . ASN A 1 110 ? 12.566 4.740 -11.579 1.00 95.19 110 ASN A CA 1
ATOM 906 C C . ASN A 1 110 ? 13.743 4.105 -12.337 1.00 95.19 110 ASN A C 1
ATOM 908 O O . ASN A 1 110 ? 14.594 4.816 -12.867 1.00 95.19 110 ASN A O 1
ATOM 912 N N . ALA A 1 111 ? 13.796 2.774 -12.416 1.00 92.94 111 ALA A N 1
ATOM 913 C CA . ALA A 1 111 ? 14.838 2.061 -13.149 1.00 92.94 111 ALA A CA 1
ATOM 914 C C . ALA A 1 111 ? 14.808 2.393 -14.651 1.00 92.94 111 ALA A C 1
ATOM 916 O O . ALA A 1 111 ? 15.857 2.627 -15.255 1.00 92.94 111 ALA A O 1
ATOM 917 N N . PHE A 1 112 ? 13.618 2.509 -15.247 1.00 92.69 112 PHE A N 1
ATOM 918 C CA . PHE A 1 112 ? 13.488 2.985 -16.620 1.00 92.69 112 PHE A CA 1
ATOM 919 C C . PHE A 1 112 ? 13.959 4.439 -16.775 1.00 92.69 112 PHE A C 1
ATOM 921 O O . PHE A 1 112 ? 14.706 4.731 -17.706 1.00 92.69 112 PHE A O 1
ATOM 928 N N . GLU A 1 113 ? 13.621 5.346 -15.854 1.00 92.75 113 GLU A N 1
ATOM 929 C CA . GLU A 1 113 ? 14.157 6.715 -15.898 1.00 92.75 113 GLU A CA 1
ATOM 930 C C . GLU A 1 113 ? 15.689 6.748 -15.837 1.00 92.75 113 GLU A C 1
ATOM 932 O O . GLU A 1 113 ? 16.317 7.519 -16.563 1.00 92.75 113 GLU A O 1
ATOM 937 N N . HIS A 1 114 ? 16.303 5.905 -15.004 1.00 91.19 114 HIS A N 1
ATOM 938 C CA . HIS A 1 114 ? 17.759 5.787 -14.937 1.00 91.19 114 HIS A CA 1
ATOM 939 C C . HIS A 1 114 ? 18.354 5.279 -16.253 1.00 91.19 114 HIS A C 1
ATOM 941 O O . HIS A 1 114 ? 19.316 5.869 -16.746 1.00 91.19 114 HIS A O 1
ATOM 947 N N . ARG A 1 115 ? 17.757 4.245 -16.863 1.00 88.19 115 ARG A N 1
ATOM 948 C CA . ARG A 1 115 ? 18.176 3.738 -18.180 1.00 88.19 115 ARG A CA 1
ATOM 949 C C . ARG A 1 115 ? 18.066 4.816 -19.259 1.00 88.19 115 ARG A C 1
ATOM 951 O O . ARG A 1 115 ? 18.976 4.939 -20.070 1.00 88.19 115 ARG A O 1
ATOM 958 N N . LYS A 1 116 ? 17.000 5.622 -19.249 1.00 88.06 116 LYS A N 1
ATOM 959 C CA . LYS A 1 116 ? 16.845 6.754 -20.169 1.00 88.06 116 LYS A CA 1
ATOM 960 C C . LYS A 1 116 ? 17.986 7.766 -20.009 1.00 88.06 116 LYS A C 1
ATOM 962 O O . LYS A 1 116 ? 18.610 8.117 -21.002 1.00 88.06 116 LYS A O 1
ATOM 967 N N . ARG A 1 117 ? 18.279 8.206 -18.779 1.00 87.31 117 ARG A N 1
ATOM 968 C CA . ARG A 1 117 ? 19.348 9.191 -18.516 1.00 87.31 117 ARG A CA 1
ATOM 969 C C . ARG A 1 117 ? 20.717 8.687 -18.971 1.00 87.31 117 ARG A C 1
ATOM 971 O O . ARG A 1 117 ? 21.456 9.432 -19.594 1.00 87.31 117 ARG A O 1
ATOM 978 N N . MET A 1 118 ? 21.014 7.407 -18.736 1.00 83.75 118 MET A N 1
ATOM 979 C CA . MET A 1 118 ? 22.251 6.780 -19.212 1.00 83.75 118 MET A CA 1
ATOM 980 C C . MET A 1 118 ? 22.399 6.867 -20.741 1.00 83.75 118 MET A C 1
ATOM 982 O O . MET A 1 118 ? 23.500 7.078 -21.230 1.00 83.75 118 MET A O 1
ATOM 986 N N . LEU A 1 119 ? 21.305 6.706 -21.492 1.00 74.88 119 LEU A N 1
ATOM 987 C CA . LEU A 1 119 ? 21.315 6.777 -22.957 1.00 74.88 119 LEU A CA 1
ATOM 988 C C . LEU A 1 119 ? 21.384 8.212 -23.495 1.00 74.88 119 LEU A C 1
ATOM 990 O O . LEU A 1 119 ? 21.857 8.410 -24.605 1.00 74.88 119 LEU A O 1
ATOM 994 N N . GLU A 1 120 ? 20.903 9.202 -22.739 1.00 76.69 120 GLU A N 1
ATOM 995 C CA . GLU A 1 120 ? 21.024 10.624 -23.098 1.00 76.69 120 GLU A CA 1
ATOM 996 C C . GLU A 1 120 ? 22.453 11.162 -22.891 1.00 76.69 120 GLU A C 1
ATOM 998 O O . GLU A 1 120 ? 22.829 12.150 -23.519 1.00 76.69 120 GLU A O 1
ATOM 1003 N N . GLU A 1 121 ? 23.237 10.530 -22.013 1.00 71.56 121 GLU A N 1
ATOM 1004 C CA . GLU A 1 121 ? 24.611 10.923 -21.664 1.00 71.56 121 GLU A CA 1
ATOM 1005 C C . GLU A 1 121 ? 25.705 10.141 -22.425 1.00 71.56 121 GLU A C 1
ATOM 1007 O O . GLU A 1 121 ? 26.890 10.436 -22.247 1.00 71.56 121 GLU A O 1
ATOM 1012 N N . ALA A 1 122 ? 25.326 9.155 -23.247 1.00 59.28 122 ALA A N 1
ATOM 1013 C CA . ALA A 1 122 ? 26.223 8.303 -24.038 1.00 59.28 122 ALA A CA 1
ATOM 1014 C C . ALA A 1 122 ? 26.480 8.863 -25.446 1.00 59.28 122 ALA A C 1
ATOM 1016 O O . ALA A 1 122 ? 27.638 8.745 -25.911 1.00 59.28 122 ALA A O 1
#